Protein AF-A0AAV4SG35-F1 (afdb_monomer_lite)

InterPro domains:
  IPR003598 Immunoglobulin subtype 2 [SM00408] (91-162)
  IPR007110 Immunoglobulin-like domain [PS50835] (77-166)
  IPR013783 Immunoglobulin-like fold [G3DSA:2.60.40.10] (81-166)
  IPR036179 Immunoglobulin-like domain superfamily [SSF48726] (75-161)
  IPR051170 Neural and epithelial cell adhesion domain-containing protein [PTHR12231] (83-164)

Radius of gyration: 30.1 Å; chains: 1; bounding box: 69×39×116 Å

Structure (mmCIF, N/CA/C/O backbone):
data_AF-A0AAV4SG35-F1
#
_entry.id   AF-A0AAV4SG35-F1
#
loop_
_atom_site.group_PDB
_atom_site.id
_atom_site.type_symbol
_atom_site.label_atom_id
_atom_site.label_alt_id
_atom_site.label_comp_id
_atom_site.label_asym_id
_atom_site.label_entity_id
_atom_site.label_seq_id
_atom_site.pdbx_PDB_ins_code
_atom_site.Cartn_x
_atom_site.Cartn_y
_atom_site.Cartn_z
_atom_site.occupancy
_atom_site.B_iso_or_equiv
_atom_site.auth_seq_id
_atom_site.auth_comp_id
_atom_site.auth_asym_id
_atom_site.auth_atom_id
_atom_site.pdbx_PDB_model_num
ATOM 1 N N . MET A 1 1 ? -32.030 -6.852 74.713 1.00 48.19 1 MET A N 1
ATOM 2 C CA . MET A 1 1 ? -31.146 -6.303 73.663 1.00 48.19 1 MET A CA 1
ATOM 3 C C . MET A 1 1 ? -31.441 -7.047 72.367 1.00 48.19 1 MET A C 1
ATOM 5 O O . MET A 1 1 ? -31.229 -8.253 72.360 1.00 48.19 1 MET A O 1
ATOM 9 N N . PRO A 1 2 ? -32.000 -6.410 71.323 1.00 47.72 2 PRO A N 1
ATOM 10 C CA . PRO A 1 2 ? -32.221 -7.063 70.038 1.00 47.72 2 PRO A CA 1
ATOM 11 C 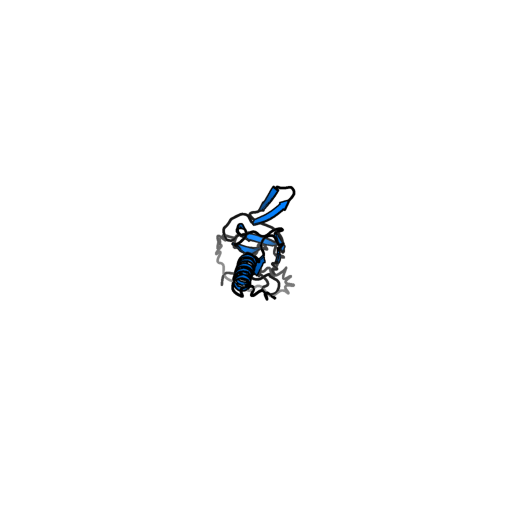C . PRO A 1 2 ? -30.926 -7.003 69.214 1.00 47.72 2 PRO A C 1
ATOM 13 O O . PRO A 1 2 ? -30.466 -5.924 68.850 1.00 47.72 2 PRO A O 1
ATOM 16 N N . GLY A 1 3 ? -30.311 -8.161 68.971 1.00 50.41 3 GLY A N 1
ATOM 17 C CA . GLY A 1 3 ? -29.197 -8.310 68.034 1.00 50.41 3 GLY A CA 1
ATOM 18 C C . GLY A 1 3 ? -29.744 -8.481 66.622 1.00 50.41 3 GLY A C 1
ATOM 19 O O . GLY A 1 3 ? -30.564 -9.363 66.378 1.00 50.41 3 GLY A O 1
ATOM 20 N N . GLN A 1 4 ? -29.333 -7.601 65.716 1.00 56.34 4 GLN A N 1
ATOM 21 C CA . GLN A 1 4 ? -29.744 -7.592 64.317 1.00 56.34 4 GLN A CA 1
ATOM 22 C C . GLN A 1 4 ? -29.166 -8.814 63.589 1.00 56.34 4 GLN A C 1
ATOM 24 O O . GLN A 1 4 ? -27.952 -8.948 63.466 1.00 56.34 4 GLN A O 1
ATOM 29 N N . HIS A 1 5 ? -30.035 -9.690 63.090 1.00 50.94 5 HIS A N 1
ATOM 30 C CA . HIS A 1 5 ? -29.677 -10.726 62.125 1.00 50.94 5 HIS A CA 1
ATOM 31 C C . HIS A 1 5 ? -29.981 -10.172 60.726 1.00 50.94 5 HIS A C 1
ATOM 33 O O . HIS A 1 5 ? -31.072 -10.385 60.199 1.00 50.94 5 HIS A O 1
ATOM 39 N N . LEU A 1 6 ? -29.059 -9.381 60.162 1.00 55.69 6 LEU A N 1
ATOM 40 C CA . LEU A 1 6 ? -29.143 -8.994 58.752 1.00 55.69 6 LEU A CA 1
ATOM 41 C C . LEU A 1 6 ? -28.827 -10.210 57.876 1.00 55.69 6 LEU A C 1
ATOM 43 O O . LEU A 1 6 ? -27.845 -10.922 58.078 1.00 55.69 6 LEU A O 1
ATOM 47 N N . SER A 1 7 ? -29.734 -10.447 56.940 1.00 49.31 7 SER A N 1
ATOM 48 C CA . SER A 1 7 ? -29.839 -11.602 56.067 1.00 49.31 7 SER A CA 1
ATOM 49 C C . SER A 1 7 ? -28.636 -11.750 55.132 1.00 49.31 7 SER A C 1
ATOM 51 O O . SER A 1 7 ? -28.339 -10.862 54.337 1.00 49.31 7 SER A O 1
ATOM 53 N N . ALA A 1 8 ? -28.016 -12.932 55.142 1.00 54.28 8 ALA A N 1
ATOM 54 C CA . ALA A 1 8 ? -26.993 -13.354 54.179 1.00 54.28 8 ALA A CA 1
ATOM 55 C C . ALA A 1 8 ? -27.514 -13.497 52.724 1.00 54.28 8 ALA A C 1
ATOM 57 O O . ALA A 1 8 ? -26.756 -13.852 51.823 1.00 54.28 8 ALA A O 1
ATOM 58 N N . GLU A 1 9 ? -28.798 -13.220 52.474 1.00 53.22 9 GLU A N 1
ATOM 59 C CA . GLU A 1 9 ? -29.414 -13.234 51.140 1.00 53.22 9 GLU A CA 1
ATOM 60 C C . GLU A 1 9 ? -29.206 -11.933 50.347 1.00 53.22 9 GLU A C 1
ATOM 62 O O . GLU A 1 9 ? -29.222 -11.974 49.117 1.00 53.22 9 GLU A O 1
ATOM 67 N N . GLU A 1 10 ? -28.944 -10.793 51.000 1.00 51.31 10 GLU A N 1
ATOM 68 C CA . GLU A 1 10 ? -28.758 -9.510 50.295 1.00 51.31 10 GLU A CA 1
ATOM 69 C C . GLU A 1 10 ? -27.367 -9.395 49.640 1.00 51.31 10 GLU A C 1
ATOM 71 O O . GLU A 1 10 ? -27.226 -8.858 48.540 1.00 51.31 10 GLU A O 1
ATOM 76 N N . GLU A 1 11 ? -26.335 -9.994 50.245 1.00 49.06 11 GLU A N 1
ATOM 77 C CA . GLU A 1 11 ? -24.958 -9.925 49.731 1.00 49.06 11 GLU A CA 1
ATOM 78 C C . GLU A 1 11 ? -24.740 -10.802 48.476 1.00 49.06 11 GLU A C 1
ATOM 80 O O . GLU A 1 11 ? -23.879 -10.519 47.635 1.00 49.06 11 GLU A O 1
ATOM 85 N N . ASN A 1 12 ? -25.562 -11.843 48.291 1.00 51.84 12 ASN A N 1
ATOM 86 C CA . ASN A 1 12 ? -25.449 -12.765 47.157 1.00 51.84 12 ASN A CA 1
ATOM 87 C C . ASN A 1 12 ? -26.015 -12.170 45.845 1.00 51.84 12 ASN A C 1
ATOM 89 O O . ASN A 1 12 ? -25.485 -12.425 44.762 1.00 51.84 12 ASN A O 1
ATOM 93 N N . GLY A 1 13 ? -27.034 -11.303 45.925 1.00 51.72 13 GLY A N 1
ATOM 94 C CA . GLY A 1 13 ? -27.627 -10.633 44.756 1.00 51.72 13 GLY A CA 1
ATOM 95 C C . GLY A 1 13 ? -26.709 -9.578 44.124 1.00 51.72 13 GLY A C 1
ATOM 96 O O . GLY A 1 13 ? -26.542 -9.527 42.903 1.00 51.72 13 GLY A O 1
ATOM 97 N N . GLN A 1 14 ? -26.015 -8.791 44.951 1.00 52.66 14 GLN A N 1
ATOM 98 C CA . GLN A 1 14 ? -25.084 -7.756 44.479 1.00 52.66 14 GLN A CA 1
ATOM 99 C C . GLN A 1 14 ? -23.786 -8.320 43.891 1.00 52.66 14 GLN A C 1
ATOM 101 O O . GLN A 1 14 ? -23.192 -7.695 43.005 1.00 52.66 14 GLN A O 1
ATOM 106 N N . ARG A 1 15 ? -23.360 -9.518 44.309 1.00 55.16 15 ARG A N 1
ATOM 107 C CA . ARG A 1 15 ? -22.212 -10.209 43.704 1.00 55.16 15 ARG A CA 1
ATOM 108 C C . ARG A 1 15 ? -22.535 -10.751 42.308 1.00 55.16 15 ARG A C 1
ATOM 110 O O . ARG A 1 15 ? -21.699 -10.633 41.411 1.00 55.16 15 ARG A O 1
ATOM 117 N N . ALA A 1 16 ? -23.754 -11.252 42.096 1.00 54.50 16 ALA A N 1
ATOM 118 C CA . ALA A 1 16 ? -24.222 -11.725 40.792 1.00 54.50 16 ALA A CA 1
ATOM 119 C C . ALA A 1 16 ? -24.396 -10.578 39.773 1.00 54.50 16 ALA A C 1
ATOM 121 O O . ALA A 1 16 ? -23.977 -10.705 38.621 1.00 54.50 16 ALA A O 1
ATOM 122 N N . GLN A 1 17 ? -24.910 -9.417 40.199 1.00 52.97 17 GLN A N 1
ATOM 123 C CA . GLN A 1 17 ? -25.024 -8.233 39.330 1.00 52.97 17 GLN A CA 1
ATOM 124 C C . GLN A 1 17 ? -23.676 -7.553 39.033 1.00 52.97 17 GLN A C 1
ATOM 126 O O . GLN A 1 17 ? -23.480 -7.068 37.917 1.00 52.97 17 GLN A O 1
ATOM 131 N N . LYS A 1 18 ? -22.704 -7.575 39.960 1.00 55.97 18 LYS A N 1
ATOM 132 C CA . LYS A 1 18 ? -21.320 -7.146 39.662 1.00 55.97 18 LYS A CA 1
ATOM 133 C C . LYS A 1 18 ? -20.611 -8.084 38.678 1.00 55.97 18 LYS A C 1
ATOM 135 O O . LYS A 1 18 ? -19.845 -7.600 37.850 1.00 55.97 18 LYS A O 1
ATOM 140 N N . GLY A 1 19 ? -20.883 -9.391 38.733 1.00 51.03 19 GLY A N 1
ATOM 141 C CA . GLY A 1 19 ? -20.338 -10.375 37.790 1.00 51.03 19 GLY A CA 1
ATOM 142 C C . GLY A 1 19 ? -20.848 -10.188 36.356 1.00 51.03 19 GLY A C 1
ATOM 143 O O . GLY A 1 19 ? -20.054 -10.183 35.421 1.00 51.03 19 GLY A O 1
ATOM 144 N N . ALA A 1 20 ? -22.150 -9.938 36.179 1.00 52.56 20 ALA A N 1
ATOM 145 C CA . ALA A 1 20 ? -22.756 -9.760 34.855 1.00 52.56 20 ALA A CA 1
ATOM 146 C C . ALA A 1 20 ? -22.323 -8.462 34.137 1.00 52.56 20 ALA A C 1
ATOM 148 O O . ALA A 1 20 ? -22.191 -8.449 32.914 1.00 52.56 20 ALA A O 1
ATOM 149 N N . ASN A 1 21 ? -22.055 -7.380 34.879 1.00 50.66 21 ASN A N 1
ATOM 150 C CA . ASN A 1 21 ? -21.624 -6.105 34.291 1.00 50.66 21 ASN A CA 1
ATOM 151 C C . ASN A 1 21 ? -20.163 -6.163 33.794 1.00 50.66 21 ASN A C 1
ATOM 153 O O . ASN A 1 21 ? -19.847 -5.679 32.710 1.00 50.66 21 ASN A O 1
ATOM 157 N N . VAL A 1 22 ? -19.284 -6.857 34.528 1.00 55.53 22 VAL A N 1
ATOM 158 C CA . VAL A 1 22 ? -17.883 -7.070 34.124 1.00 55.53 22 VAL A CA 1
ATOM 159 C C . VAL A 1 22 ? -17.773 -8.037 32.934 1.00 55.53 22 VAL A C 1
ATOM 161 O O . VAL A 1 22 ? -16.926 -7.830 32.066 1.00 55.53 22 VAL A O 1
ATOM 164 N N . GLU A 1 23 ? -18.653 -9.039 32.831 1.00 53.72 23 GLU A N 1
ATOM 165 C CA . GLU A 1 23 ? -18.685 -9.993 31.708 1.00 53.72 23 GLU A CA 1
ATOM 166 C C . GLU A 1 23 ? -19.220 -9.354 30.403 1.00 53.72 23 GLU A C 1
ATOM 168 O O . GLU A 1 23 ? -18.666 -9.566 29.320 1.00 53.72 23 GLU A O 1
ATOM 173 N N . MET A 1 24 ? -20.228 -8.472 30.490 1.00 49.03 24 MET A N 1
ATOM 174 C CA . MET A 1 24 ? -20.745 -7.713 29.338 1.00 49.03 24 MET A CA 1
ATOM 175 C C . MET A 1 24 ? -19.781 -6.591 28.893 1.00 49.03 24 MET A C 1
ATOM 177 O O . MET A 1 24 ? -19.653 -6.330 27.697 1.00 49.03 24 MET A O 1
ATOM 181 N N . GLN A 1 25 ? -19.024 -5.984 29.818 1.00 49.75 25 GLN A N 1
ATOM 182 C CA . GLN A 1 25 ? -17.979 -4.998 29.493 1.00 49.75 25 GLN A CA 1
ATOM 183 C C . GLN A 1 25 ? -16.694 -5.631 28.931 1.00 49.75 25 GLN A C 1
ATOM 185 O O . GLN A 1 25 ? -16.014 -5.005 28.120 1.00 49.75 25 GLN A O 1
ATOM 190 N N . ARG A 1 26 ? -16.373 -6.882 29.287 1.00 51.88 26 ARG A N 1
ATOM 191 C CA . ARG A 1 26 ? -15.258 -7.643 28.691 1.00 51.88 26 ARG A CA 1
ATOM 192 C C . ARG A 1 26 ? -15.566 -8.181 27.293 1.00 51.88 26 ARG A C 1
ATOM 194 O O . ARG A 1 26 ? -14.659 -8.267 26.474 1.00 51.88 26 ARG A O 1
ATOM 201 N N . SER A 1 27 ? -16.834 -8.452 26.989 1.00 47.78 27 SER A N 1
ATOM 202 C CA . SER A 1 27 ? -17.283 -8.879 25.653 1.00 47.78 27 SER A CA 1
ATOM 203 C C . SER A 1 27 ? -17.225 -7.756 24.595 1.00 47.78 27 SER A C 1
ATOM 205 O O . SER A 1 27 ? -17.162 -8.031 23.400 1.00 47.78 27 SER A O 1
ATOM 207 N N . ALA A 1 28 ? -17.213 -6.487 25.023 1.00 49.25 28 ALA A N 1
ATOM 208 C CA . ALA A 1 28 ? -17.058 -5.299 24.173 1.00 49.25 28 ALA A CA 1
ATOM 209 C C . ALA A 1 28 ? -15.595 -4.816 24.039 1.00 49.25 28 ALA A C 1
ATOM 211 O O . ALA A 1 28 ? -15.331 -3.795 23.399 1.00 49.25 28 ALA A O 1
ATOM 212 N N . LEU A 1 29 ? -14.642 -5.526 24.650 1.00 51.88 29 LEU A N 1
ATOM 213 C CA . LEU A 1 29 ? -13.231 -5.161 24.677 1.00 51.88 29 LEU A CA 1
ATOM 214 C C . LEU A 1 29 ? -12.560 -5.618 23.367 1.00 51.88 29 LEU A C 1
ATOM 216 O O . LEU A 1 29 ? -12.248 -6.790 23.183 1.00 51.88 29 LEU A O 1
ATOM 220 N N . ALA A 1 30 ? -12.392 -4.655 22.457 1.00 55.56 30 ALA A N 1
ATOM 221 C CA . ALA A 1 30 ? -11.754 -4.745 21.142 1.00 55.56 30 ALA A CA 1
ATOM 222 C C . ALA A 1 30 ? -12.454 -5.661 20.123 1.00 55.56 30 ALA A C 1
ATOM 224 O O . ALA A 1 30 ? -12.031 -6.781 19.831 1.00 55.56 30 ALA A O 1
ATOM 225 N N . MET A 1 31 ? -13.491 -5.123 19.475 1.00 60.22 31 MET A N 1
ATOM 226 C CA . MET A 1 31 ? -13.885 -5.621 18.160 1.00 60.22 31 MET A CA 1
ATOM 227 C C . MET A 1 31 ? -12.660 -5.536 17.237 1.00 60.22 31 MET A C 1
ATOM 229 O O . MET A 1 31 ? -12.056 -4.479 17.052 1.00 60.22 31 MET A O 1
ATOM 233 N N . ARG A 1 32 ? -12.235 -6.697 16.758 1.00 71.25 32 ARG A N 1
ATOM 234 C CA . ARG A 1 32 ? -10.982 -6.911 16.048 1.00 71.25 32 ARG A CA 1
ATOM 235 C C . ARG A 1 32 ? -11.267 -6.971 14.549 1.00 71.25 32 ARG A C 1
ATOM 237 O O . ARG A 1 32 ? -12.010 -7.844 14.110 1.00 71.25 32 ARG A O 1
ATOM 244 N N . ALA A 1 33 ? -10.685 -6.062 13.775 1.00 68.69 33 ALA A N 1
ATOM 245 C CA . ALA A 1 33 ? -10.777 -6.040 12.323 1.00 68.69 33 ALA A CA 1
ATOM 246 C C . ALA A 1 33 ? -9.570 -6.791 11.721 1.00 68.69 33 ALA A C 1
ATOM 248 O O . ALA A 1 33 ? -8.448 -6.275 11.767 1.00 68.69 33 ALA A O 1
ATOM 249 N N . PRO A 1 34 ? -9.744 -8.021 11.198 1.00 80.19 34 PRO A N 1
ATOM 250 C CA . PRO A 1 34 ? -8.692 -8.707 10.464 1.00 80.19 34 PRO A CA 1
ATOM 251 C C . PRO A 1 34 ? -8.344 -7.946 9.184 1.00 80.19 34 PRO A C 1
ATOM 253 O O . PRO A 1 34 ? -9.208 -7.634 8.362 1.00 80.19 34 PRO A O 1
ATOM 256 N N . ILE A 1 35 ? -7.053 -7.704 9.009 1.00 81.69 35 ILE A N 1
ATOM 257 C CA . ILE A 1 35 ? -6.445 -7.203 7.786 1.00 81.69 35 ILE A CA 1
ATOM 258 C C . ILE A 1 35 ? -5.582 -8.342 7.256 1.00 81.69 35 ILE A C 1
ATOM 260 O O . ILE A 1 35 ? -4.555 -8.682 7.845 1.00 81.69 35 ILE A O 1
ATOM 264 N N . MET A 1 36 ? -6.027 -8.953 6.161 1.00 83.94 36 MET A N 1
ATOM 265 C CA . MET A 1 36 ? -5.282 -10.023 5.496 1.00 83.94 36 MET A CA 1
ATOM 266 C C . MET A 1 36 ? -4.397 -9.405 4.421 1.00 83.94 36 MET A C 1
ATOM 268 O O . MET A 1 36 ? -4.886 -8.624 3.602 1.00 83.94 36 MET A O 1
ATOM 272 N N . LEU A 1 37 ? -3.111 -9.738 4.403 1.00 80.44 37 LEU A N 1
ATOM 273 C CA . LEU A 1 37 ? -2.205 -9.278 3.369 1.00 80.44 37 LEU A CA 1
ATOM 274 C C . LEU A 1 37 ? -1.956 -10.372 2.343 1.00 80.44 37 LEU A C 1
ATOM 276 O O . LEU A 1 37 ? -1.296 -11.377 2.595 1.00 80.44 37 LEU A O 1
ATOM 280 N N . ARG A 1 38 ? -2.409 -10.110 1.123 1.00 81.69 38 ARG A N 1
ATOM 281 C CA . ARG A 1 38 ? -2.093 -10.930 -0.034 1.00 81.69 38 ARG A CA 1
ATOM 282 C C . ARG A 1 38 ? -1.027 -10.250 -0.883 1.00 81.69 38 ARG A C 1
ATOM 284 O O . ARG A 1 38 ? -1.031 -9.041 -1.121 1.00 81.69 38 ARG A O 1
ATOM 291 N N . ARG A 1 39 ? -0.095 -11.068 -1.357 1.00 79.88 39 ARG A N 1
ATOM 292 C CA . ARG A 1 39 ? 1.040 -10.647 -2.178 1.00 79.88 39 ARG A CA 1
ATOM 293 C C . ARG A 1 39 ? 0.637 -10.766 -3.641 1.00 79.88 39 ARG A C 1
ATOM 295 O O . ARG A 1 39 ? 0.282 -11.850 -4.095 1.00 79.88 39 ARG A O 1
ATOM 302 N N . GLY A 1 40 ? 0.639 -9.648 -4.361 1.00 73.38 40 GLY A N 1
ATOM 303 C CA . GLY A 1 40 ? 0.243 -9.580 -5.762 1.00 73.38 40 GLY A CA 1
ATOM 304 C C . GLY A 1 40 ? 1.399 -9.154 -6.660 1.00 73.38 40 GLY A C 1
ATOM 305 O O . GLY A 1 40 ? 2.060 -8.146 -6.421 1.00 73.38 40 GLY A O 1
ATOM 306 N N . LEU A 1 41 ? 1.612 -9.885 -7.750 1.00 72.81 41 LEU A N 1
ATOM 307 C CA . LEU A 1 41 ? 2.444 -9.418 -8.859 1.00 72.81 41 LEU A CA 1
ATOM 308 C C . LEU A 1 41 ? 1.571 -8.653 -9.859 1.00 72.81 41 LEU A C 1
ATOM 310 O O . LEU A 1 41 ? 0.444 -9.054 -10.158 1.00 72.81 41 LEU A O 1
ATOM 314 N N . SER A 1 42 ? 2.078 -7.542 -10.395 1.00 63.00 42 SER A N 1
ATOM 315 C CA . SER A 1 42 ? 1.379 -6.820 -11.460 1.00 63.00 42 SER A CA 1
ATOM 316 C C . SER A 1 42 ? 1.427 -7.624 -12.766 1.00 63.00 42 SER A C 1
ATOM 318 O O . SER A 1 42 ? 2.442 -7.638 -13.455 1.00 63.00 42 SER A O 1
ATOM 320 N N . LEU A 1 43 ? 0.318 -8.269 -13.144 1.00 54.41 43 LEU A N 1
ATOM 321 C CA . LEU A 1 43 ? 0.183 -9.021 -14.406 1.00 54.41 43 LEU A CA 1
ATOM 322 C C . LEU A 1 43 ? -0.190 -8.150 -15.622 1.00 54.41 43 LEU A C 1
ATOM 324 O O . LEU A 1 43 ? -0.708 -8.657 -16.618 1.00 54.41 43 LEU A O 1
ATOM 328 N N . ARG A 1 44 ? 0.019 -6.828 -15.589 1.00 55.75 44 ARG A N 1
ATOM 329 C CA . ARG A 1 44 ? -0.360 -5.990 -16.741 1.00 55.75 44 ARG A CA 1
ATOM 330 C C . ARG A 1 44 ? 0.647 -6.119 -17.882 1.00 55.75 44 ARG A C 1
ATOM 332 O O . ARG A 1 44 ? 1.568 -5.322 -18.002 1.00 55.75 44 ARG A O 1
ATOM 339 N N . GLY A 1 45 ? 0.395 -7.089 -18.755 1.00 39.41 45 GLY A N 1
ATOM 340 C CA . GLY A 1 45 ? 1.015 -7.204 -20.069 1.00 39.41 45 GLY A CA 1
ATOM 341 C C . GLY A 1 45 ? 0.456 -8.383 -20.860 1.00 39.41 45 GLY A C 1
ATOM 342 O O . GLY A 1 45 ? 0.993 -9.481 -20.789 1.00 39.41 45 GLY A O 1
ATOM 343 N N . ARG A 1 46 ? -0.601 -8.162 -21.656 1.00 46.94 46 ARG A N 1
ATOM 344 C CA . ARG A 1 46 ? -0.894 -9.027 -22.811 1.00 46.94 46 ARG A CA 1
ATOM 345 C C . ARG A 1 46 ? 0.278 -8.873 -23.783 1.00 46.94 46 ARG A C 1
ATOM 347 O O . ARG A 1 46 ? 0.337 -7.874 -24.491 1.00 46.94 46 ARG A O 1
ATOM 354 N N . GLN A 1 47 ? 1.205 -9.825 -23.823 1.00 46.03 47 GLN A N 1
ATOM 355 C CA . GLN A 1 47 ? 2.137 -9.917 -24.944 1.00 46.03 47 GLN A CA 1
ATOM 356 C C . GLN A 1 47 ? 1.461 -10.711 -26.063 1.00 46.03 47 GLN A C 1
ATOM 358 O O . GLN A 1 47 ? 1.334 -11.929 -25.990 1.00 46.03 47 GLN A O 1
ATOM 363 N N . THR A 1 48 ? 1.020 -10.022 -27.114 1.00 40.28 48 THR A N 1
ATOM 364 C CA . THR A 1 48 ? 0.927 -10.643 -28.437 1.00 40.28 48 THR A CA 1
ATOM 365 C C . THR A 1 48 ? 2.358 -10.854 -28.919 1.00 40.28 48 THR A C 1
ATOM 367 O O . THR A 1 48 ? 3.003 -9.910 -29.374 1.00 40.28 48 THR A O 1
ATOM 370 N N . ALA A 1 49 ? 2.888 -12.064 -28.760 1.00 49.94 49 ALA A N 1
ATOM 371 C CA . ALA A 1 49 ? 4.163 -12.435 -29.354 1.00 49.94 49 ALA A CA 1
ATOM 372 C C . ALA A 1 49 ? 4.009 -12.444 -30.886 1.00 49.94 49 ALA A C 1
ATOM 374 O O . ALA A 1 49 ? 3.438 -13.370 -31.456 1.00 49.94 49 ALA A O 1
ATOM 375 N N . LEU A 1 50 ? 4.498 -11.404 -31.564 1.00 45.53 50 LEU A N 1
ATOM 376 C CA . LEU A 1 50 ? 4.784 -11.468 -32.996 1.00 45.53 50 LEU A CA 1
ATOM 377 C C . LEU A 1 50 ? 6.124 -12.187 -33.152 1.00 45.53 50 LEU A C 1
ATOM 379 O O . LEU A 1 50 ? 7.189 -11.579 -33.072 1.00 45.53 50 LEU A O 1
ATOM 383 N N . ALA A 1 51 ? 6.069 -13.504 -33.329 1.00 47.62 51 ALA A N 1
ATOM 384 C CA . ALA A 1 51 ? 7.223 -14.270 -33.767 1.00 47.62 51 ALA A CA 1
ATOM 385 C C . ALA A 1 51 ? 7.555 -13.864 -35.213 1.00 47.62 51 ALA A C 1
ATOM 387 O O . ALA A 1 51 ? 6.880 -14.282 -36.151 1.00 47.62 51 ALA A O 1
ATOM 388 N N . VAL A 1 52 ? 8.592 -13.047 -35.410 1.00 53.50 52 VAL A N 1
ATOM 389 C CA . VAL A 1 52 ? 9.206 -12.876 -36.734 1.00 53.50 52 VAL A CA 1
ATOM 390 C C . VAL A 1 52 ? 10.182 -14.031 -36.926 1.00 53.50 52 VAL A C 1
ATOM 392 O O . VAL A 1 52 ? 11.365 -13.938 -36.606 1.00 53.50 52 VAL A O 1
ATOM 395 N N . ALA A 1 53 ? 9.666 -15.158 -37.409 1.00 52.12 53 ALA A N 1
ATOM 396 C CA . ALA A 1 53 ? 10.488 -16.258 -37.886 1.00 52.12 53 ALA A CA 1
ATOM 397 C C . ALA A 1 53 ? 11.000 -15.917 -39.292 1.00 52.12 53 ALA A C 1
ATOM 399 O O . ALA A 1 53 ? 10.381 -16.274 -40.288 1.00 52.12 53 ALA A O 1
ATOM 400 N N . ASN A 1 54 ? 12.134 -15.223 -39.375 1.00 47.53 54 ASN A N 1
ATOM 401 C CA . ASN A 1 54 ? 12.894 -15.141 -40.618 1.00 47.53 54 ASN A CA 1
ATOM 402 C C . ASN A 1 54 ? 14.075 -16.102 -40.523 1.00 47.53 54 ASN A C 1
ATOM 404 O O . ASN A 1 54 ? 15.087 -15.823 -39.884 1.00 47.53 54 ASN A O 1
ATOM 408 N N . GLY A 1 55 ? 13.914 -17.264 -41.152 1.00 53.84 55 GLY A N 1
ATOM 409 C CA . GLY A 1 55 ? 14.992 -18.218 -41.335 1.00 53.84 55 GLY A CA 1
ATOM 410 C C . GLY A 1 55 ? 16.058 -17.673 -42.282 1.00 53.84 55 GLY A C 1
ATOM 411 O O . GLY A 1 55 ? 15.750 -17.246 -43.395 1.00 53.84 55 GLY A O 1
ATOM 412 N N . ARG A 1 56 ? 17.326 -17.762 -41.872 1.00 52.19 56 ARG A N 1
ATOM 413 C CA . ARG A 1 56 ? 18.436 -18.016 -42.796 1.00 52.19 56 ARG A CA 1
ATOM 414 C C . ARG A 1 56 ? 19.650 -18.571 -42.060 1.00 52.19 56 ARG A C 1
ATOM 416 O O . ARG A 1 56 ? 20.100 -18.025 -41.060 1.00 52.19 56 ARG A O 1
ATOM 423 N N . SER A 1 57 ? 20.126 -19.695 -42.580 1.00 57.53 57 SER A N 1
ATOM 424 C CA . SER A 1 57 ? 21.272 -20.458 -42.104 1.00 57.53 57 SER A CA 1
ATOM 425 C C . SER A 1 57 ? 22.602 -19.797 -42.484 1.00 57.53 57 SER A C 1
ATOM 427 O O . SER A 1 57 ? 22.706 -19.191 -43.548 1.00 57.53 57 SER A O 1
ATOM 429 N N . SER A 1 58 ? 23.612 -20.075 -41.652 1.00 52.81 58 SER A N 1
ATOM 430 C CA . SER A 1 58 ? 25.046 -20.156 -41.976 1.00 52.81 58 SER A CA 1
ATOM 431 C C . SER A 1 58 ? 25.853 -18.859 -42.109 1.00 52.81 58 SER A C 1
ATOM 433 O O . SER A 1 58 ? 25.893 -18.252 -43.169 1.00 52.81 58 SER A O 1
ATOM 435 N N . SER A 1 59 ? 26.641 -18.551 -41.071 1.00 50.78 59 SER A N 1
ATOM 436 C CA . SER A 1 59 ? 28.120 -18.561 -41.117 1.00 50.78 59 SER A CA 1
ATOM 437 C C . SER A 1 59 ? 28.689 -18.091 -39.773 1.00 50.78 59 SER A C 1
ATOM 439 O O . SER A 1 59 ? 28.248 -17.077 -39.236 1.00 50.78 59 SER A O 1
ATOM 441 N N . ALA A 1 60 ? 29.653 -18.836 -39.231 1.00 57.28 60 ALA A N 1
ATOM 442 C CA . ALA A 1 60 ? 30.356 -18.523 -37.992 1.00 57.28 60 ALA A CA 1
ATOM 443 C C . ALA A 1 60 ? 31.002 -17.127 -38.052 1.00 57.28 60 ALA A C 1
ATOM 445 O O . ALA A 1 60 ? 31.879 -16.883 -38.878 1.00 57.28 60 ALA A O 1
ATOM 446 N N . PHE A 1 61 ? 30.572 -16.225 -37.168 1.00 48.75 61 PHE A N 1
ATOM 447 C CA . PHE A 1 61 ? 31.253 -14.958 -36.926 1.00 48.75 61 PHE A CA 1
ATOM 448 C C . PHE A 1 61 ? 32.291 -15.158 -35.823 1.00 48.75 61 PHE A C 1
ATOM 450 O O . PHE A 1 61 ? 31.978 -15.628 -34.729 1.00 48.75 61 PHE A O 1
ATOM 457 N N . SER A 1 62 ? 33.536 -14.823 -36.149 1.00 55.75 62 SER A N 1
ATOM 458 C CA . SER A 1 62 ? 34.680 -14.789 -35.246 1.00 55.75 62 SER A CA 1
ATOM 459 C C . SER A 1 62 ? 34.337 -14.065 -33.943 1.00 55.75 62 SER A C 1
ATOM 461 O O . SER A 1 62 ? 33.793 -12.962 -33.973 1.00 55.75 62 SER A O 1
ATOM 463 N N . LEU A 1 63 ? 34.699 -14.659 -32.802 1.00 55.31 63 LEU A N 1
ATOM 464 C CA . LEU A 1 63 ? 34.650 -14.009 -31.491 1.00 55.31 63 LEU A CA 1
ATOM 465 C C . LEU A 1 63 ? 35.727 -12.912 -31.432 1.00 55.31 63 LEU A C 1
ATOM 467 O O . LEU A 1 63 ? 36.782 -13.079 -30.825 1.00 55.31 63 LEU A O 1
ATOM 471 N N . SER A 1 64 ? 35.489 -11.785 -32.105 1.00 59.03 64 SER A N 1
ATOM 472 C CA . SER A 1 64 ? 36.200 -10.544 -31.820 1.00 59.03 64 SER A CA 1
ATOM 473 C C . SER A 1 64 ? 35.767 -10.087 -30.437 1.00 59.03 64 SER A C 1
ATOM 475 O O . SER A 1 64 ? 34.568 -9.974 -30.192 1.00 59.03 64 SER A O 1
ATOM 477 N N . ASN A 1 65 ? 36.750 -9.871 -29.567 1.00 58.62 65 ASN A N 1
ATOM 478 C CA . ASN A 1 65 ? 36.634 -9.483 -28.167 1.00 58.62 65 ASN A CA 1
ATOM 479 C C . ASN A 1 65 ? 35.448 -8.532 -27.928 1.00 58.62 65 ASN A C 1
ATOM 481 O O . ASN A 1 65 ? 35.553 -7.317 -28.097 1.00 58.62 65 ASN A O 1
ATOM 485 N N . ALA A 1 66 ? 34.296 -9.103 -27.580 1.00 52.09 66 ALA A N 1
ATOM 486 C CA . ALA A 1 66 ? 33.155 -8.333 -27.153 1.00 52.09 66 ALA A CA 1
ATOM 487 C C . ALA A 1 66 ? 33.466 -7.939 -25.716 1.00 52.09 66 ALA A C 1
ATOM 489 O O . ALA A 1 66 ? 33.265 -8.716 -24.784 1.00 52.09 66 ALA A O 1
ATOM 490 N N . SER A 1 67 ? 33.934 -6.711 -25.521 1.00 56.56 67 SER A N 1
ATOM 491 C CA . SER A 1 67 ? 33.535 -5.949 -24.346 1.00 56.56 67 SER A CA 1
ATOM 492 C C . SER A 1 67 ? 32.009 -5.858 -24.381 1.00 56.56 67 SER A C 1
ATOM 494 O O . SER A 1 67 ? 31.407 -4.895 -24.849 1.00 56.56 67 SER A O 1
ATOM 496 N N . GLN A 1 68 ? 31.370 -6.944 -23.955 1.00 58.69 68 GLN A N 1
ATOM 497 C CA . GLN A 1 68 ? 29.944 -7.011 -23.775 1.00 58.69 68 GLN A CA 1
ATOM 498 C C . GLN A 1 68 ? 29.650 -6.139 -22.564 1.00 58.69 68 GLN A C 1
ATOM 500 O O . GLN A 1 68 ? 29.782 -6.572 -21.422 1.00 58.69 68 GLN A O 1
ATOM 505 N N . CYS A 1 69 ? 29.253 -4.892 -22.802 1.00 55.69 69 CYS A N 1
ATOM 506 C CA . CYS A 1 69 ? 28.488 -4.164 -21.809 1.00 55.69 69 CYS A CA 1
ATOM 507 C C . CYS A 1 69 ? 27.190 -4.959 -21.618 1.00 55.69 69 CYS A C 1
ATOM 509 O O . CYS A 1 69 ? 26.235 -4.787 -22.374 1.00 55.69 69 CYS A O 1
ATOM 511 N N . GLN A 1 70 ? 27.155 -5.878 -20.649 1.00 57.56 70 GLN A N 1
ATOM 512 C CA . GLN A 1 70 ? 25.905 -6.370 -20.079 1.00 57.56 70 GLN A CA 1
ATOM 513 C C . GLN A 1 70 ? 25.218 -5.166 -19.431 1.00 57.56 70 GLN A C 1
ATOM 515 O O . GLN A 1 70 ? 25.343 -4.928 -18.233 1.00 57.56 70 GLN A O 1
ATOM 520 N N . VAL A 1 71 ? 24.540 -4.348 -20.233 1.00 54.34 71 VAL A N 1
ATOM 521 C CA . VAL A 1 71 ? 23.687 -3.280 -19.726 1.00 54.34 71 VAL A CA 1
ATOM 522 C C . VAL A 1 71 ? 22.545 -3.962 -18.970 1.00 54.34 71 VAL A C 1
ATOM 524 O O . VAL A 1 71 ? 21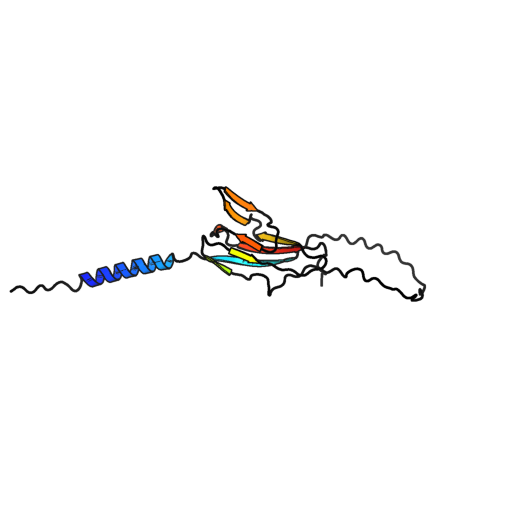.633 -4.506 -19.581 1.00 54.34 71 VAL A O 1
ATOM 527 N N . GLY A 1 72 ? 22.685 -4.004 -17.641 1.00 61.12 72 GLY A N 1
ATOM 528 C CA . GLY A 1 72 ? 21.656 -4.225 -16.621 1.00 61.12 72 GLY A CA 1
ATOM 529 C C . GLY A 1 72 ? 20.626 -5.314 -16.910 1.00 61.12 72 GLY A C 1
ATOM 530 O O . GLY A 1 72 ? 19.570 -5.036 -17.471 1.00 61.12 72 GLY A O 1
ATOM 531 N N . ARG A 1 73 ? 20.877 -6.541 -16.441 1.00 77.25 73 ARG A N 1
ATOM 532 C CA . ARG A 1 73 ? 19.877 -7.619 -16.416 1.00 77.25 73 ARG A CA 1
ATOM 533 C C . ARG A 1 73 ? 18.629 -7.145 -15.661 1.00 77.25 73 ARG A C 1
ATOM 535 O O . ARG A 1 73 ? 18.660 -7.017 -14.440 1.00 77.25 73 ARG A O 1
ATOM 542 N N . SER A 1 74 ? 17.544 -6.888 -16.384 1.00 86.50 74 SER A N 1
ATOM 543 C CA . SER A 1 74 ? 16.238 -6.591 -15.804 1.00 86.50 74 SER A CA 1
ATOM 544 C C . SER A 1 74 ? 15.546 -7.874 -15.355 1.00 86.50 74 SER A C 1
ATOM 546 O O . SER A 1 74 ? 15.697 -8.934 -15.965 1.00 86.50 74 SER A O 1
ATOM 548 N N . PHE A 1 75 ? 14.830 -7.799 -14.239 1.00 87.88 75 PHE A N 1
ATOM 549 C CA . PHE A 1 75 ? 14.090 -8.923 -13.678 1.00 87.88 75 PHE A CA 1
ATOM 550 C C . PHE A 1 75 ? 12.809 -8.437 -13.011 1.00 87.88 75 PHE A C 1
ATOM 552 O O . PHE A 1 75 ? 12.732 -7.306 -12.522 1.00 87.88 75 PHE A O 1
ATOM 559 N N . SER A 1 76 ? 11.790 -9.295 -13.030 1.00 89.75 76 SER A N 1
ATOM 560 C CA . SER A 1 76 ? 10.468 -8.972 -12.507 1.00 89.75 76 SER A CA 1
ATOM 561 C C . SER A 1 76 ? 10.497 -8.709 -11.001 1.00 89.75 76 SER A C 1
ATOM 563 O O . SER A 1 76 ? 11.325 -9.294 -10.296 1.00 89.75 76 SER A O 1
ATOM 565 N N . PRO A 1 77 ? 9.569 -7.889 -10.482 1.00 92.31 77 PRO A N 1
ATOM 566 C CA . PRO A 1 77 ? 9.495 -7.617 -9.059 1.00 92.31 77 PRO A CA 1
ATOM 567 C C . PRO A 1 77 ? 9.194 -8.892 -8.273 1.00 92.31 77 PRO A C 1
ATOM 569 O O . PRO A 1 77 ? 8.372 -9.695 -8.700 1.00 92.31 77 PRO A O 1
ATOM 572 N N . THR A 1 78 ? 9.807 -9.051 -7.110 1.00 90.75 78 THR A N 1
ATOM 573 C CA . THR A 1 78 ? 9.539 -10.119 -6.147 1.00 90.75 78 THR A CA 1
ATOM 574 C C . THR A 1 78 ? 9.289 -9.476 -4.790 1.00 90.75 78 THR A C 1
ATOM 576 O O . THR A 1 78 ? 10.101 -8.679 -4.328 1.00 90.75 78 THR A O 1
ATOM 579 N N . ILE A 1 79 ? 8.155 -9.782 -4.159 1.00 91.56 79 ILE A N 1
ATOM 580 C CA . ILE A 1 79 ? 7.825 -9.252 -2.828 1.00 91.56 79 ILE A CA 1
ATOM 581 C C . ILE A 1 79 ? 8.693 -9.963 -1.783 1.00 91.56 79 ILE A C 1
ATOM 583 O O . ILE A 1 79 ? 8.810 -11.186 -1.800 1.00 91.56 79 ILE A O 1
ATOM 587 N N . LEU A 1 80 ? 9.311 -9.192 -0.888 1.00 90.69 80 LEU A N 1
ATOM 588 C CA . LEU A 1 80 ? 10.182 -9.698 0.169 1.00 90.69 80 LEU A CA 1
ATOM 589 C C . LEU A 1 80 ? 9.353 -10.034 1.411 1.00 90.69 80 LEU A C 1
ATOM 591 O O . LEU A 1 80 ? 8.895 -9.139 2.126 1.00 90.69 80 LEU A O 1
A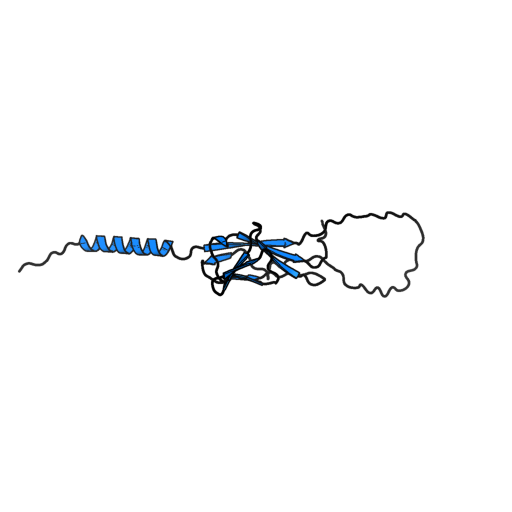TOM 595 N N . ASP A 1 81 ? 9.184 -11.326 1.685 1.00 86.06 81 ASP A N 1
ATOM 596 C CA . ASP A 1 81 ? 8.342 -11.824 2.781 1.00 86.06 81 ASP A CA 1
ATOM 597 C C . ASP A 1 81 ? 8.824 -11.391 4.171 1.00 86.06 81 ASP A C 1
ATOM 599 O O . ASP A 1 81 ? 8.009 -11.177 5.062 1.00 86.06 81 ASP A O 1
ATOM 603 N N . THR A 1 82 ? 10.134 -11.229 4.362 1.00 86.38 82 THR A N 1
ATOM 604 C CA . THR A 1 82 ? 10.732 -10.855 5.655 1.00 86.38 82 THR A CA 1
ATOM 605 C C . THR A 1 82 ? 10.474 -9.404 6.047 1.00 86.38 82 THR A C 1
ATOM 607 O O . THR A 1 82 ? 10.486 -9.081 7.231 1.00 86.38 82 THR A O 1
ATOM 610 N N . SER A 1 83 ? 10.267 -8.528 5.063 1.00 86.31 83 SER A N 1
ATOM 611 C CA . SER A 1 83 ? 10.099 -7.083 5.271 1.00 86.31 83 SER A CA 1
ATOM 612 C C . SER A 1 83 ? 8.668 -6.602 5.019 1.00 86.31 83 SER A C 1
ATOM 614 O O . SER A 1 83 ? 8.332 -5.451 5.302 1.00 86.31 83 SER A O 1
ATOM 616 N N . THR A 1 84 ? 7.825 -7.476 4.475 1.00 88.56 84 THR A N 1
ATOM 617 C CA . THR A 1 84 ? 6.418 -7.210 4.187 1.00 88.56 84 THR A CA 1
ATOM 618 C C . THR A 1 84 ? 5.566 -7.654 5.372 1.00 88.56 84 THR A C 1
ATOM 620 O O . THR A 1 84 ? 5.778 -8.730 5.927 1.00 88.56 84 THR A O 1
ATOM 623 N N . SER A 1 85 ? 4.595 -6.832 5.771 1.00 90.31 85 SER A N 1
ATOM 624 C CA . SER A 1 85 ? 3.666 -7.166 6.855 1.00 90.31 85 SER A CA 1
ATOM 625 C C . SER A 1 85 ? 2.944 -8.493 6.581 1.00 90.31 85 SER A C 1
ATOM 627 O O . SER A 1 85 ? 2.753 -8.890 5.437 1.00 90.31 85 SER A O 1
ATOM 629 N N . SER A 1 86 ? 2.531 -9.204 7.623 1.00 89.00 86 SER A N 1
ATOM 630 C CA . SER A 1 86 ? 1.682 -10.391 7.496 1.00 89.00 86 SER A CA 1
ATOM 631 C C . SER A 1 86 ? 0.236 -10.069 7.863 1.00 89.00 86 SER A C 1
ATOM 633 O O . SER A 1 86 ? -0.073 -8.955 8.295 1.00 89.00 86 SER A O 1
ATOM 635 N N . ASP A 1 87 ? -0.632 -11.072 7.746 1.00 88.31 87 ASP A N 1
ATOM 636 C CA . ASP A 1 87 ? -1.988 -11.023 8.284 1.00 88.31 87 ASP A CA 1
ATOM 637 C C . ASP A 1 87 ? -1.960 -10.575 9.745 1.00 88.31 87 ASP A C 1
ATOM 639 O O . ASP A 1 87 ? -1.170 -11.067 10.558 1.00 88.31 87 ASP A O 1
ATOM 643 N N . THR A 1 88 ? -2.809 -9.606 10.067 1.00 86.06 88 THR A N 1
ATOM 644 C CA . THR A 1 88 ? -2.857 -9.003 11.394 1.00 86.06 88 THR A CA 1
ATOM 645 C C . THR A 1 88 ? -4.286 -8.695 11.796 1.00 86.06 88 THR A C 1
ATOM 647 O O . THR A 1 88 ? -5.186 -8.548 10.969 1.00 86.06 88 THR A O 1
ATOM 650 N N . VAL A 1 89 ? -4.504 -8.615 13.100 1.00 89.19 89 VAL A N 1
ATOM 651 C CA . VAL A 1 89 ? -5.807 -8.349 13.686 1.00 89.19 89 VAL A CA 1
ATOM 652 C C . VAL A 1 89 ? -5.690 -7.091 14.526 1.00 89.19 89 VAL A C 1
ATOM 654 O O . VAL A 1 89 ? -5.011 -7.090 15.554 1.00 89.19 89 VAL A O 1
ATOM 657 N N . ILE A 1 90 ? -6.357 -6.033 14.073 1.00 88.06 90 ILE A N 1
ATOM 658 C CA . ILE A 1 90 ? -6.220 -4.682 14.612 1.00 88.06 90 ILE A CA 1
ATOM 659 C C . ILE A 1 90 ? -7.485 -4.300 15.376 1.00 88.06 90 ILE A C 1
ATOM 661 O O . ILE A 1 90 ? -8.591 -4.669 14.986 1.00 88.06 90 ILE A O 1
ATOM 665 N N . GLU A 1 91 ? -7.333 -3.584 16.485 1.00 88.06 91 GLU A N 1
ATOM 666 C CA . GLU A 1 91 ? -8.478 -3.064 17.230 1.00 88.06 91 GLU A CA 1
ATOM 667 C C . GLU A 1 91 ? -9.140 -1.920 16.456 1.00 88.06 91 GLU A C 1
ATOM 669 O O . GLU A 1 91 ? -8.464 -1.084 15.849 1.00 88.06 91 GLU A O 1
ATOM 674 N N . GLU A 1 92 ? -10.468 -1.856 16.483 1.00 88.44 92 GLU A N 1
ATOM 675 C CA . GLU A 1 92 ? -11.189 -0.736 15.884 1.00 88.44 92 GLU A CA 1
ATOM 676 C C . GLU A 1 92 ? -10.710 0.628 16.414 1.00 88.44 92 GLU A C 1
ATOM 678 O O . GLU A 1 92 ? -10.296 0.778 17.563 1.00 88.44 92 GLU A O 1
ATOM 683 N N . ARG A 1 93 ? -10.815 1.654 15.562 1.00 88.50 93 ARG A N 1
ATOM 684 C CA . ARG A 1 93 ? -10.433 3.054 15.825 1.00 88.50 93 ARG A CA 1
ATOM 685 C C . ARG A 1 93 ? -8.948 3.265 16.121 1.00 88.50 93 ARG A C 1
ATOM 687 O O . ARG A 1 93 ? -8.569 4.355 16.552 1.00 88.50 93 ARG A O 1
ATOM 694 N N . THR A 1 94 ? -8.103 2.276 15.849 1.00 90.44 94 THR A N 1
ATOM 695 C CA . THR A 1 94 ? -6.648 2.423 15.931 1.00 90.44 94 THR A CA 1
ATOM 696 C C . THR A 1 94 ? -6.034 2.738 14.568 1.00 90.44 94 THR A C 1
ATOM 698 O O . THR A 1 94 ? -6.661 2.573 13.518 1.00 90.44 94 THR A O 1
ATOM 701 N N . LYS A 1 95 ? -4.800 3.248 14.603 1.00 92.12 95 LYS A N 1
ATOM 702 C CA . LYS A 1 95 ? -3.975 3.513 13.421 1.00 92.12 95 LYS A CA 1
ATOM 703 C C . LYS A 1 95 ? -3.202 2.254 13.063 1.00 92.12 95 LYS A C 1
ATOM 705 O O . LYS A 1 95 ? -2.606 1.640 13.944 1.00 92.12 95 LYS A O 1
ATOM 710 N N . VAL A 1 96 ? -3.124 1.938 11.776 1.00 92.81 96 VAL A N 1
ATOM 711 C CA . VAL A 1 96 ? -2.278 0.853 11.271 1.00 92.81 96 VAL A CA 1
ATOM 712 C C . VAL A 1 96 ? -1.430 1.338 10.102 1.00 92.81 96 VAL A C 1
ATOM 714 O O . VAL A 1 96 ? -1.876 2.135 9.274 1.00 92.81 96 VAL A O 1
ATOM 717 N N . SER A 1 97 ? -0.192 0.851 10.055 1.00 94.31 97 SER A N 1
ATOM 718 C CA . SER A 1 97 ? 0.726 1.023 8.936 1.00 94.31 97 SER A CA 1
ATOM 719 C C . SER A 1 97 ? 1.155 -0.359 8.461 1.00 94.31 97 SER A C 1
ATOM 721 O O . SER A 1 97 ? 1.746 -1.119 9.228 1.00 94.31 97 SER A O 1
ATOM 723 N N . LEU A 1 98 ? 0.809 -0.706 7.224 1.00 94.12 98 LEU A N 1
ATOM 724 C CA . LEU A 1 98 ? 1.239 -1.948 6.587 1.00 94.12 98 LEU A CA 1
ATOM 725 C C . LEU A 1 98 ? 2.408 -1.637 5.667 1.00 94.12 98 LEU A C 1
ATOM 727 O O . LEU A 1 98 ? 2.331 -0.691 4.887 1.00 94.12 98 LEU A O 1
ATOM 731 N N . ARG A 1 99 ? 3.465 -2.441 5.731 1.00 95.00 99 ARG A N 1
ATOM 732 C CA . ARG A 1 99 ? 4.648 -2.304 4.881 1.00 95.00 99 ARG A CA 1
ATOM 733 C C . ARG A 1 99 ? 4.653 -3.387 3.816 1.00 95.00 99 ARG A C 1
ATOM 735 O O . ARG A 1 99 ? 4.324 -4.538 4.096 1.00 95.00 99 ARG A O 1
ATOM 742 N N . CYS A 1 100 ? 5.075 -3.026 2.616 1.00 94.44 100 CYS A N 1
ATOM 743 C CA . CYS A 1 100 ? 5.388 -3.961 1.557 1.00 94.44 100 CYS A CA 1
ATOM 744 C C . CYS A 1 100 ? 6.667 -3.537 0.856 1.00 94.44 100 CYS A C 1
ATOM 746 O O . CYS A 1 100 ? 6.793 -2.399 0.407 1.00 94.44 100 CYS A O 1
ATOM 748 N N . GLU A 1 101 ? 7.593 -4.480 0.758 1.00 93.88 101 GLU A N 1
ATOM 749 C CA . GLU A 1 101 ? 8.885 -4.281 0.121 1.00 93.88 101 GLU A CA 1
ATOM 750 C C . GLU A 1 101 ? 9.031 -5.271 -1.028 1.00 93.88 101 GLU A C 1
ATOM 752 O O . GLU A 1 101 ? 8.640 -6.436 -0.915 1.00 93.88 101 GLU A O 1
ATOM 757 N N . ALA A 1 102 ? 9.584 -4.811 -2.144 1.00 93.19 102 ALA A N 1
ATOM 758 C CA . ALA A 1 102 ? 9.806 -5.643 -3.312 1.00 93.19 102 ALA A CA 1
ATOM 759 C C . ALA A 1 102 ? 11.185 -5.374 -3.908 1.00 93.19 102 ALA A C 1
ATOM 761 O O . ALA A 1 102 ? 11.618 -4.229 -3.997 1.00 93.19 102 ALA A O 1
ATOM 762 N N . SER A 1 103 ? 11.848 -6.433 -4.363 1.00 91.81 103 SER A N 1
ATOM 763 C CA . SER A 1 103 ? 13.092 -6.359 -5.122 1.00 91.81 103 SER A CA 1
ATOM 764 C C . SER A 1 103 ? 12.807 -6.550 -6.608 1.00 91.81 103 SER A C 1
ATOM 766 O O . SER A 1 103 ? 11.913 -7.295 -6.991 1.00 91.81 103 SER A O 1
ATOM 768 N N . GLY A 1 104 ? 13.534 -5.858 -7.473 1.00 90.44 104 GLY A N 1
ATOM 769 C CA . GLY A 1 104 ? 13.310 -5.874 -8.917 1.00 90.44 104 GLY A CA 1
ATOM 770 C C . GLY A 1 104 ? 14.349 -5.003 -9.604 1.00 90.44 104 GLY A C 1
ATOM 771 O O . GLY A 1 104 ? 14.895 -4.107 -8.968 1.00 90.44 104 GLY A O 1
ATOM 772 N N . TYR A 1 105 ? 14.608 -5.231 -10.892 1.00 89.56 105 TYR A N 1
ATOM 773 C CA . TYR A 1 105 ? 15.373 -4.272 -11.689 1.00 89.56 105 TYR A CA 1
ATOM 774 C C . TYR A 1 105 ? 14.687 -4.005 -13.033 1.00 89.56 105 TYR A C 1
ATOM 776 O O . TYR A 1 105 ? 14.452 -4.963 -13.776 1.00 89.56 105 TYR A O 1
ATOM 784 N N . PRO A 1 106 ? 14.376 -2.741 -13.386 1.00 91.81 106 PRO A N 1
ATOM 785 C CA . PRO A 1 106 ? 14.525 -1.512 -12.584 1.00 91.81 106 PRO A CA 1
ATOM 786 C C . PRO A 1 106 ? 13.753 -1.539 -11.252 1.00 91.81 106 PRO A C 1
ATOM 788 O O . PRO A 1 106 ? 12.933 -2.438 -11.049 1.00 91.81 106 PRO A O 1
ATOM 791 N N . ASP A 1 107 ? 14.012 -0.582 -10.355 1.00 91.81 107 ASP A N 1
ATOM 792 C CA . ASP A 1 107 ? 13.386 -0.559 -9.025 1.00 91.81 107 ASP A CA 1
ATOM 793 C C . ASP A 1 107 ? 11.846 -0.582 -9.124 1.00 91.81 107 ASP A C 1
ATOM 795 O O . ASP A 1 107 ? 11.251 0.200 -9.883 1.00 91.81 107 ASP A O 1
ATOM 799 N N . PRO A 1 108 ? 11.168 -1.489 -8.399 1.00 93.44 108 PRO A N 1
ATOM 800 C CA . PRO A 1 108 ? 9.728 -1.641 -8.501 1.00 93.44 108 PRO A CA 1
ATOM 801 C C . PRO A 1 108 ? 8.973 -0.520 -7.795 1.00 93.44 108 PRO A C 1
ATOM 803 O O . PRO A 1 108 ? 9.284 -0.114 -6.681 1.00 93.44 108 PRO A O 1
ATOM 806 N N . LYS A 1 109 ? 7.886 -0.073 -8.423 1.00 94.69 109 LYS A N 1
ATOM 807 C CA . LYS A 1 109 ? 6.890 0.787 -7.785 1.00 94.69 109 LYS A CA 1
ATOM 808 C C . LYS A 1 109 ? 5.861 -0.078 -7.074 1.00 94.69 109 LYS A C 1
ATOM 810 O O . LYS A 1 109 ? 5.266 -0.962 -7.695 1.00 94.69 109 LYS A O 1
ATOM 815 N N . VAL A 1 110 ? 5.640 0.212 -5.796 1.00 95.19 110 VAL A N 1
ATOM 816 C CA . VAL A 1 110 ? 4.657 -0.473 -4.953 1.00 95.19 110 VAL A CA 1
ATOM 817 C C . VAL A 1 110 ? 3.357 0.324 -4.894 1.00 95.19 110 VAL A C 1
ATOM 819 O O . VAL A 1 110 ? 3.357 1.557 -4.840 1.00 95.19 110 VAL A O 1
ATOM 822 N N . SER A 1 111 ? 2.234 -0.386 -4.919 1.00 95.69 111 SER A N 1
ATOM 823 C CA . SER A 1 111 ? 0.915 0.182 -4.668 1.00 95.69 111 SER A CA 1
ATOM 824 C C . SER A 1 111 ? 0.001 -0.813 -3.969 1.00 95.69 111 SER A C 1
ATOM 826 O O . SER A 1 111 ? 0.179 -2.025 -4.078 1.00 95.69 111 SER A O 1
ATOM 828 N N . TRP A 1 112 ? -1.014 -0.287 -3.302 1.00 96.25 112 TRP A N 1
ATOM 829 C CA . TRP A 1 112 ? -1.962 -1.039 -2.500 1.00 96.25 112 TRP A CA 1
ATOM 830 C C . TRP A 1 112 ? -3.360 -0.965 -3.083 1.00 96.25 112 TRP A C 1
ATOM 832 O O . TRP A 1 112 ? -3.787 0.088 -3.566 1.00 96.25 112 TRP A O 1
ATOM 842 N N . ARG A 1 113 ? -4.086 -2.080 -3.028 1.00 95.38 113 ARG A N 1
ATOM 843 C CA . ARG A 1 113 ? -5.497 -2.177 -3.429 1.00 95.38 113 ARG A CA 1
ATOM 844 C C . ARG A 1 113 ? -6.229 -3.150 -2.520 1.00 95.38 113 ARG A C 1
ATOM 846 O O . ARG A 1 113 ? -5.602 -4.048 -1.977 1.00 95.38 113 ARG A O 1
ATOM 853 N N . ARG A 1 114 ? -7.547 -3.030 -2.392 1.00 94.81 114 ARG A N 1
ATOM 854 C CA . ARG A 1 114 ? -8.344 -4.112 -1.798 1.00 94.81 114 ARG A CA 1
ATOM 855 C C . ARG A 1 114 ? -8.594 -5.197 -2.834 1.00 94.81 114 ARG A C 1
ATOM 857 O O . ARG A 1 114 ? -8.797 -4.900 -4.012 1.00 94.81 114 ARG A O 1
ATOM 864 N N . GLU A 1 115 ? -8.590 -6.446 -2.388 1.00 92.25 115 GLU A N 1
ATOM 865 C CA . GLU A 1 115 ? -8.926 -7.601 -3.223 1.00 92.25 115 GLU A CA 1
ATOM 866 C C . GLU A 1 115 ? -10.407 -7.586 -3.631 1.00 92.25 115 GLU A C 1
ATOM 868 O O . GLU A 1 115 ? -10.740 -7.939 -4.758 1.00 92.25 115 GLU A O 1
ATOM 873 N N . ASP A 1 116 ? -11.286 -7.081 -2.757 1.00 92.38 116 ASP A N 1
ATOM 874 C CA . ASP A 1 116 ? -12.725 -6.932 -3.020 1.00 92.38 116 ASP A CA 1
ATOM 875 C C . ASP A 1 116 ? -13.067 -5.835 -4.052 1.00 92.38 116 ASP A C 1
ATOM 877 O O . ASP A 1 116 ? -14.234 -5.638 -4.387 1.00 92.38 116 ASP A O 1
ATOM 881 N N . GLY A 1 117 ? -12.062 -5.107 -4.550 1.00 91.75 117 GLY A N 1
ATOM 882 C CA . GLY A 1 117 ? -12.215 -4.045 -5.542 1.00 91.75 117 GLY A CA 1
ATOM 883 C C . GLY A 1 117 ? -12.790 -2.732 -5.006 1.00 91.75 117 GLY A C 1
ATOM 884 O O . GLY A 1 117 ? -12.933 -1.789 -5.787 1.00 91.75 117 GLY A O 1
ATOM 885 N N . LYS A 1 118 ? -13.096 -2.634 -3.706 1.00 94.81 118 LYS A N 1
ATOM 886 C CA . LYS A 1 118 ? -13.582 -1.398 -3.079 1.00 94.81 118 LYS A CA 1
ATOM 887 C C . LYS A 1 118 ? -12.438 -0.419 -2.825 1.00 94.81 118 LYS A C 1
ATOM 889 O O . LYS A 1 118 ? -11.255 -0.765 -2.857 1.00 94.81 118 LYS A O 1
ATOM 894 N N . GLU A 1 119 ? -12.799 0.827 -2.544 1.00 95.62 119 GLU A N 1
ATOM 895 C CA . GLU A 1 119 ? -11.831 1.836 -2.127 1.00 95.62 119 GLU A CA 1
ATOM 896 C C . GLU A 1 119 ? -11.308 1.561 -0.713 1.00 95.62 119 GLU A C 1
ATOM 898 O O . GLU A 1 119 ? -12.043 1.125 0.175 1.00 95.62 119 GLU A O 1
ATOM 903 N N . ILE A 1 120 ? -10.026 1.847 -0.496 1.00 95.38 120 ILE A N 1
ATOM 904 C CA . ILE A 1 120 ? -9.400 1.824 0.825 1.00 95.38 120 ILE A CA 1
ATOM 905 C C . ILE A 1 120 ? -9.762 3.115 1.551 1.00 95.38 120 ILE A C 1
ATOM 907 O O . ILE A 1 120 ? -9.480 4.193 1.031 1.00 95.38 120 ILE A O 1
ATOM 911 N N . THR A 1 121 ? -10.328 3.023 2.755 1.00 94.75 121 THR A N 1
ATOM 912 C CA . THR A 1 121 ? -10.469 4.174 3.654 1.00 94.75 121 THR A CA 1
ATOM 913 C C . THR A 1 121 ? -9.110 4.507 4.261 1.00 94.75 121 THR A C 1
ATOM 915 O O . THR A 1 121 ? -8.581 3.739 5.053 1.00 94.75 121 THR A O 1
ATOM 918 N N . LEU A 1 122 ? -8.538 5.658 3.918 1.00 95.06 122 LEU A N 1
ATOM 919 C CA . LEU A 1 122 ? -7.278 6.129 4.509 1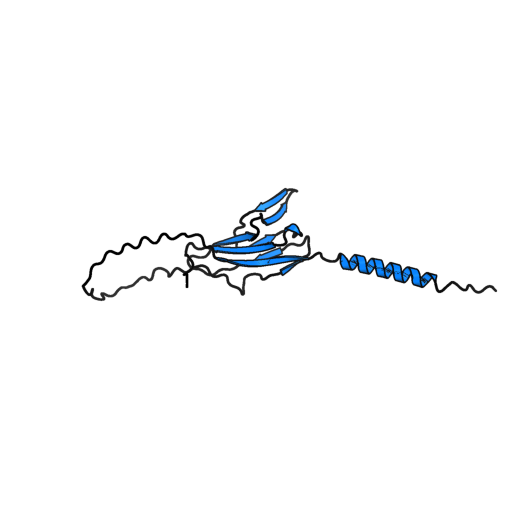.00 95.06 122 LEU A CA 1
ATOM 920 C C . LEU A 1 122 ? -7.504 6.846 5.842 1.00 95.06 122 LEU A C 1
ATOM 922 O O . LEU A 1 122 ? -6.613 6.901 6.689 1.00 95.06 122 LEU A O 1
ATOM 926 N N . GLY A 1 123 ? -8.696 7.413 6.025 1.00 92.25 123 GLY A N 1
ATOM 927 C CA . GLY A 1 123 ? -9.050 8.139 7.232 1.00 92.25 123 GLY A CA 1
ATOM 928 C C . GLY A 1 123 ? -10.162 9.152 7.038 1.00 92.25 123 GLY A C 1
ATOM 929 O O . GLY A 1 123 ? -10.668 9.349 5.931 1.00 92.25 123 GLY A O 1
ATOM 930 N N . ILE A 1 124 ? -10.507 9.834 8.127 1.00 89.44 124 ILE A N 1
ATOM 931 C CA . ILE A 1 124 ? -11.390 10.999 8.118 1.00 89.44 124 ILE A CA 1
ATOM 932 C C . ILE A 1 124 ? -10.558 12.220 8.514 1.00 89.44 124 ILE A C 1
ATOM 934 O O . ILE A 1 124 ? -10.031 12.278 9.623 1.00 89.44 124 ILE A O 1
ATOM 938 N N . PHE A 1 125 ? -10.446 13.203 7.620 1.00 87.31 125 PHE A N 1
ATOM 939 C CA . PHE A 1 125 ? -9.744 14.461 7.887 1.00 87.31 125 PHE A CA 1
ATOM 940 C C . PHE A 1 125 ? -10.701 15.630 7.635 1.00 87.31 125 PHE A C 1
ATOM 942 O O . PHE A 1 125 ? -11.362 15.690 6.600 1.00 87.31 125 PHE A O 1
ATOM 949 N N . GLY A 1 126 ? -10.845 16.533 8.610 1.00 88.06 126 GLY A N 1
ATOM 950 C CA . GLY A 1 126 ? -11.773 17.669 8.503 1.00 88.06 126 GLY A CA 1
ATOM 951 C C . GLY A 1 126 ? -13.236 17.266 8.256 1.00 88.06 126 GLY A C 1
ATOM 952 O O . GLY A 1 126 ? -13.943 17.953 7.527 1.00 88.06 126 GLY A O 1
ATOM 953 N N . GLY A 1 127 ? -13.673 16.116 8.786 1.00 88.19 127 GLY A N 1
ATOM 954 C CA . GLY A 1 127 ? -15.030 15.584 8.591 1.00 88.19 127 GLY A CA 1
ATOM 955 C C . GLY A 1 127 ? -15.277 14.910 7.236 1.00 88.19 127 GLY A C 1
ATOM 956 O O . GLY A 1 127 ? -16.374 14.414 6.995 1.00 88.19 127 GLY A O 1
ATOM 957 N N . ARG A 1 128 ? -14.274 14.848 6.352 1.00 90.75 128 ARG A N 1
ATOM 958 C CA . ARG A 1 128 ? -14.374 14.178 5.049 1.00 90.75 128 ARG A CA 1
ATOM 959 C C . ARG A 1 128 ? -13.663 12.836 5.089 1.00 90.75 128 ARG A C 1
ATOM 961 O O . ARG A 1 128 ? -12.544 12.745 5.588 1.00 90.75 128 ARG A O 1
ATOM 968 N N . LYS A 1 129 ? -14.306 11.805 4.540 1.00 90.75 129 LYS A N 1
ATOM 969 C CA . LYS A 1 129 ? -13.701 10.485 4.348 1.00 90.75 129 LYS A CA 1
ATOM 970 C C . LYS A 1 129 ? -12.755 10.542 3.146 1.00 90.75 129 LYS A C 1
ATOM 972 O O . LYS A 1 129 ? -13.162 10.975 2.071 1.00 90.75 129 LYS A O 1
ATOM 977 N N . TYR A 1 130 ? -11.512 10.119 3.337 1.00 94.50 130 TYR A N 1
ATOM 978 C CA . TYR A 1 130 ? -10.512 10.011 2.279 1.00 94.50 130 TYR A CA 1
ATOM 979 C C . TYR A 1 130 ? -10.401 8.554 1.869 1.00 94.50 130 TYR A C 1
ATOM 981 O O . TYR A 1 130 ? -10.086 7.692 2.693 1.00 94.50 130 TYR A O 1
ATOM 989 N N . THR A 1 131 ? -10.682 8.289 0.600 1.00 95.38 131 THR A N 1
ATOM 990 C CA . THR A 1 131 ? -10.709 6.946 0.033 1.00 95.38 131 THR A CA 1
ATOM 991 C C . THR A 1 131 ? -9.943 6.896 -1.285 1.00 95.38 131 THR A C 1
ATOM 993 O O . THR A 1 131 ? -9.810 7.909 -1.973 1.00 95.38 131 THR A O 1
ATOM 996 N N . ALA A 1 132 ? -9.390 5.729 -1.626 1.00 95.94 132 ALA A N 1
ATOM 997 C CA . ALA A 1 132 ? -8.695 5.525 -2.898 1.00 95.94 132 ALA A CA 1
ATOM 998 C C . ALA A 1 132 ? -8.776 4.069 -3.382 1.00 95.94 132 ALA A C 1
ATOM 1000 O O . ALA A 1 132 ? -8.614 3.133 -2.600 1.00 95.94 132 ALA A O 1
ATOM 1001 N N . LEU A 1 133 ? -8.958 3.866 -4.693 1.00 95.69 133 LEU A N 1
ATOM 1002 C CA . LEU A 1 133 ? -8.896 2.537 -5.333 1.00 95.69 133 LEU A CA 1
ATOM 1003 C C . LEU A 1 133 ? -7.471 1.974 -5.440 1.00 95.69 133 LEU A C 1
ATOM 1005 O O . LEU A 1 133 ? -7.288 0.763 -5.592 1.00 95.69 133 LEU A O 1
ATOM 1009 N N . ASN A 1 134 ? -6.471 2.855 -5.448 1.00 95.50 134 ASN A N 1
ATOM 1010 C CA . ASN A 1 134 ? -5.057 2.517 -5.506 1.00 95.50 134 ASN A CA 1
ATOM 1011 C C . ASN A 1 134 ? -4.270 3.527 -4.668 1.00 95.50 134 ASN A C 1
ATOM 1013 O O . ASN A 1 134 ? -4.416 4.732 -4.869 1.00 95.50 134 ASN A O 1
ATOM 1017 N N . VAL A 1 135 ? -3.457 3.030 -3.740 1.00 96.94 135 VAL A N 1
ATOM 1018 C CA . VAL A 1 135 ? -2.634 3.862 -2.855 1.00 96.94 135 VAL A CA 1
ATOM 1019 C C . VAL A 1 135 ? -1.164 3.580 -3.172 1.00 96.94 135 VAL A C 1
ATOM 1021 O O . VAL A 1 135 ? -0.714 2.459 -2.936 1.00 96.94 135 VAL A O 1
ATOM 1024 N N . PRO A 1 136 ? -0.415 4.530 -3.754 1.00 96.06 136 PRO A N 1
ATOM 1025 C CA . PRO A 1 136 ? 0.992 4.323 -4.079 1.00 96.06 136 PRO A CA 1
ATOM 1026 C C . PRO A 1 136 ? 1.876 4.393 -2.829 1.00 96.06 136 PRO A C 1
ATOM 1028 O O . PRO A 1 136 ? 1.592 5.150 -1.902 1.00 96.06 136 PRO A O 1
ATOM 1031 N N . GLY A 1 137 ? 2.986 3.656 -2.852 1.00 95.75 137 GLY A N 1
ATOM 1032 C CA . GLY A 1 137 ? 4.008 3.668 -1.806 1.00 95.75 137 GLY A CA 1
ATOM 1033 C C . GLY A 1 137 ? 4.169 2.326 -1.098 1.00 95.75 137 GLY A C 1
ATOM 1034 O O . GLY A 1 137 ? 3.289 1.469 -1.128 1.00 95.75 137 GLY A O 1
ATOM 1035 N N . GLU A 1 138 ? 5.318 2.152 -0.448 1.00 95.00 138 GLU A N 1
ATOM 1036 C CA . GLU A 1 138 ? 5.648 0.946 0.327 1.00 95.00 138 GLU A CA 1
ATOM 1037 C C . GLU A 1 138 ? 4.771 0.790 1.571 1.00 95.00 138 GLU A C 1
ATOM 1039 O O . GLU A 1 138 ? 4.506 -0.328 2.005 1.00 95.00 138 GLU A O 1
ATOM 1044 N N . TYR A 1 139 ? 4.287 1.906 2.123 1.00 96.06 139 TYR A N 1
ATOM 1045 C CA . TYR A 1 139 ? 3.468 1.927 3.328 1.00 96.06 139 TYR A CA 1
ATOM 1046 C C . TYR A 1 139 ? 2.017 2.277 3.014 1.00 96.06 139 TYR A C 1
ATOM 1048 O O . TYR A 1 139 ? 1.733 3.335 2.44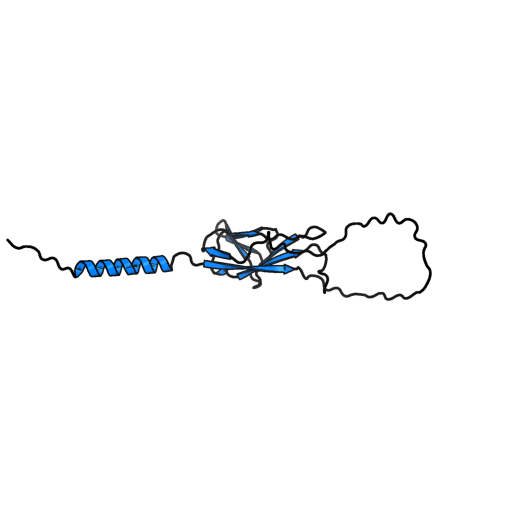8 1.00 96.06 139 TYR A O 1
ATOM 1056 N N . LEU A 1 140 ? 1.092 1.431 3.462 1.00 96.00 140 LEU A N 1
ATOM 1057 C CA . LEU A 1 140 ? -0.326 1.758 3.540 1.00 96.00 140 LEU A CA 1
ATOM 1058 C C . LEU A 1 140 ? -0.663 2.214 4.956 1.00 96.00 140 LEU A C 1
ATOM 1060 O O . LEU A 1 140 ? -0.637 1.423 5.895 1.00 96.00 140 LEU A O 1
ATOM 1064 N N . ASN A 1 141 ? -1.017 3.489 5.089 1.00 95.75 141 ASN A N 1
ATOM 1065 C CA . ASN A 1 141 ? -1.396 4.090 6.362 1.00 95.75 141 ASN A CA 1
ATOM 1066 C C . ASN A 1 141 ? -2.913 4.281 6.424 1.00 95.75 141 ASN A C 1
ATOM 1068 O O . ASN A 1 141 ? -3.470 5.062 5.654 1.00 95.75 141 ASN A O 1
ATOM 1072 N N . ILE A 1 142 ? -3.561 3.598 7.365 1.00 94.44 142 ILE A N 1
ATOM 1073 C CA . ILE A 1 142 ? -4.986 3.756 7.667 1.00 94.44 142 ILE A CA 1
ATOM 1074 C C . ILE A 1 142 ? -5.082 4.415 9.040 1.00 94.44 142 ILE A C 1
ATOM 1076 O O . ILE A 1 142 ? -4.584 3.888 10.038 1.00 94.44 142 ILE A O 1
ATOM 1080 N N . SER A 1 143 ? -5.681 5.605 9.095 1.00 93.69 143 SER A N 1
ATOM 1081 C CA . SER A 1 143 ? -5.673 6.411 10.316 1.00 93.69 143 SER A CA 1
ATOM 1082 C C . SER A 1 143 ? -6.657 5.921 11.377 1.00 93.69 143 SER A C 1
ATOM 1084 O O . SER A 1 143 ? -6.441 6.167 12.563 1.00 93.69 143 SER A O 1
ATOM 1086 N N . GLN A 1 144 ? -7.731 5.252 10.963 1.00 90.88 144 GLN A N 1
ATOM 1087 C CA . GLN A 1 144 ? -8.734 4.661 11.842 1.00 90.88 144 GLN A CA 1
ATOM 1088 C C . GLN A 1 144 ? -9.315 3.432 11.155 1.00 90.88 144 GLN A C 1
ATOM 1090 O O . GLN A 1 144 ? -9.955 3.565 10.117 1.00 90.88 144 GLN A O 1
ATOM 1095 N N . VAL A 1 145 ? -9.075 2.257 11.734 1.00 90.44 145 VAL A N 1
ATOM 1096 C CA . VAL A 1 145 ? -9.614 0.990 11.229 1.00 90.44 145 VAL A CA 1
ATOM 1097 C C . VAL A 1 145 ? -11.036 0.783 11.741 1.00 90.44 145 VAL A C 1
ATOM 1099 O O . VAL A 1 145 ? -11.283 0.871 12.944 1.00 90.44 145 VAL A O 1
ATOM 1102 N N . TYR A 1 146 ? -11.962 0.462 10.845 1.00 89.62 146 TYR A N 1
ATOM 1103 C CA . TYR A 1 146 ? -13.324 0.049 11.179 1.00 89.62 146 TYR A CA 1
ATOM 1104 C C . TYR A 1 146 ? -13.637 -1.353 10.644 1.00 89.62 146 TYR A C 1
ATOM 1106 O O . TYR A 1 146 ? -12.855 -1.946 9.900 1.00 89.62 146 TYR A O 1
ATOM 1114 N N . ARG A 1 147 ? -14.806 -1.901 10.993 1.00 86.94 147 ARG A N 1
ATOM 1115 C CA . ARG A 1 147 ? -15.246 -3.217 10.492 1.00 86.94 147 ARG A CA 1
ATOM 1116 C C . ARG A 1 147 ? -15.359 -3.259 8.977 1.00 86.94 147 ARG A C 1
ATOM 1118 O O . ARG A 1 147 ? -15.123 -4.293 8.368 1.00 86.94 147 ARG A O 1
ATOM 1125 N N . GLU A 1 148 ? -15.682 -2.136 8.349 1.00 87.81 148 GLU A N 1
ATOM 1126 C CA . GLU A 1 148 ? -15.785 -2.045 6.893 1.00 87.81 148 GLU A CA 1
ATOM 1127 C C . GLU A 1 148 ? -14.406 -2.135 6.209 1.00 87.81 148 GLU A C 1
ATOM 1129 O O . GLU A 1 148 ? -14.305 -2.422 5.009 1.00 87.81 148 GLU A O 1
ATOM 1134 N N . ASP A 1 149 ? -13.330 -1.933 6.974 1.00 89.56 149 ASP A N 1
ATOM 1135 C CA . ASP A 1 149 ? -11.950 -2.080 6.520 1.00 89.56 149 ASP A CA 1
ATOM 1136 C C . ASP A 1 149 ? -11.452 -3.530 6.595 1.00 89.56 149 ASP A C 1
ATOM 1138 O O . ASP A 1 149 ? -10.365 -3.821 6.091 1.00 89.56 149 ASP A O 1
ATOM 1142 N N . MET A 1 150 ? -12.259 -4.450 7.143 1.00 90.12 150 MET A N 1
ATOM 1143 C CA . MET A 1 150 ? -11.988 -5.887 7.127 1.00 90.12 150 MET A CA 1
ATOM 1144 C C . MET A 1 150 ? -11.997 -6.411 5.694 1.00 90.12 150 MET A C 1
ATOM 1146 O O . MET A 1 150 ? -13.050 -6.580 5.074 1.00 90.12 150 MET A O 1
ATOM 1150 N N . ALA A 1 151 ? -10.808 -6.668 5.165 1.00 89.81 151 ALA A N 1
ATOM 1151 C CA . ALA A 1 151 ? -10.616 -7.182 3.822 1.00 89.81 151 ALA A CA 1
ATOM 1152 C C . ALA A 1 151 ? -9.219 -7.771 3.654 1.00 89.81 151 ALA A C 1
ATOM 1154 O O . ALA A 1 151 ? -8.328 -7.600 4.491 1.00 89.81 151 ALA A O 1
ATOM 1155 N N . ALA A 1 152 ? -9.038 -8.440 2.520 1.00 91.94 152 ALA A N 1
ATOM 1156 C CA . ALA A 1 152 ? -7.720 -8.713 1.992 1.00 91.94 152 ALA A CA 1
ATOM 1157 C C . ALA A 1 152 ? -7.201 -7.498 1.211 1.00 91.94 152 ALA A C 1
ATOM 1159 O O . ALA A 1 152 ? -7.883 -6.948 0.340 1.00 91.94 152 ALA A O 1
ATOM 1160 N N . TYR A 1 153 ? -5.978 -7.094 1.526 1.00 93.38 153 TYR A N 1
ATOM 1161 C CA . TYR A 1 153 ? -5.246 -6.029 0.861 1.00 93.38 153 TYR A CA 1
ATOM 1162 C C . TYR A 1 153 ? -4.170 -6.659 -0.016 1.00 93.38 153 TYR A C 1
ATOM 1164 O O . TYR A 1 153 ? -3.454 -7.565 0.400 1.00 93.38 153 TYR A O 1
ATOM 1172 N N . LEU A 1 154 ? -4.079 -6.185 -1.250 1.00 93.00 154 LEU A N 1
ATOM 1173 C CA . LEU A 1 154 ? -3.085 -6.569 -2.234 1.00 93.00 154 LEU A CA 1
ATOM 1174 C C . LEU A 1 154 ? -1.971 -5.534 -2.229 1.00 93.00 154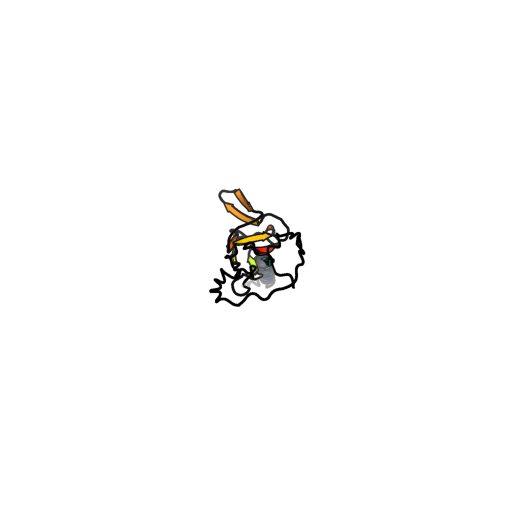 LEU A C 1
ATOM 1176 O O . LEU A 1 154 ? -2.208 -4.378 -2.591 1.00 93.00 154 LEU A O 1
ATOM 1180 N N . CYS A 1 155 ? -0.762 -5.968 -1.890 1.00 93.25 155 CYS A N 1
ATOM 1181 C CA . CYS A 1 155 ? 0.429 -5.237 -2.293 1.00 93.25 155 CYS A CA 1
ATOM 1182 C C . CYS A 1 155 ? 0.802 -5.635 -3.722 1.00 93.25 155 CYS A C 1
ATOM 1184 O O . CYS A 1 155 ? 0.909 -6.822 -4.024 1.00 93.25 155 CYS A O 1
ATOM 1186 N N . ILE A 1 156 ? 0.997 -4.644 -4.589 1.00 93.19 156 ILE A N 1
ATOM 1187 C CA . ILE A 1 156 ? 1.295 -4.822 -6.006 1.00 93.19 156 ILE A CA 1
ATOM 1188 C C . ILE A 1 156 ? 2.601 -4.105 -6.327 1.00 93.19 156 ILE A C 1
ATOM 1190 O O . ILE A 1 156 ? 2.658 -2.876 -6.276 1.00 93.19 156 ILE A O 1
ATOM 1194 N N . ALA A 1 157 ? 3.616 -4.872 -6.718 1.00 93.50 157 ALA A N 1
ATOM 1195 C CA . ALA A 1 157 ? 4.898 -4.359 -7.187 1.00 93.50 157 ALA A CA 1
ATOM 1196 C C . ALA A 1 157 ? 4.995 -4.426 -8.721 1.00 93.50 157 ALA A C 1
ATOM 1198 O O . ALA A 1 157 ? 4.598 -5.416 -9.343 1.00 93.50 157 ALA A O 1
ATOM 1199 N N . SER A 1 158 ? 5.511 -3.363 -9.345 1.00 92.19 158 SER A N 1
ATOM 1200 C CA . SER A 1 158 ? 5.640 -3.259 -10.803 1.00 92.19 158 SER A CA 1
ATOM 1201 C C . SER A 1 158 ? 6.861 -2.437 -11.209 1.00 92.19 158 SER A C 1
ATOM 1203 O O . SER A 1 158 ? 6.971 -1.273 -10.832 1.00 92.19 158 SER A O 1
ATOM 1205 N N . ASN A 1 159 ? 7.725 -2.996 -12.055 1.00 91.25 159 ASN A N 1
ATOM 1206 C CA . ASN A 1 159 ? 8.845 -2.285 -12.689 1.00 91.25 159 ASN A CA 1
ATOM 1207 C C . ASN A 1 159 ? 8.797 -2.315 -14.230 1.00 91.25 159 ASN A C 1
ATOM 1209 O O . ASN A 1 159 ? 9.775 -1.982 -14.890 1.00 91.25 159 ASN A O 1
ATOM 1213 N N . GLY A 1 160 ? 7.668 -2.734 -14.813 1.00 87.25 160 GLY A N 1
ATOM 1214 C CA . GLY A 1 160 ? 7.511 -2.866 -16.266 1.00 87.25 160 GLY A CA 1
ATOM 1215 C C . GLY A 1 160 ? 8.105 -4.148 -16.859 1.00 87.25 160 GLY A C 1
ATOM 1216 O O . GLY A 1 160 ? 7.916 -4.398 -18.046 1.00 87.25 160 GLY A O 1
ATOM 1217 N N . VAL A 1 161 ? 8.763 -4.985 -16.052 1.00 85.00 161 VAL A N 1
ATOM 1218 C CA . VAL A 1 161 ? 9.228 -6.314 -16.456 1.00 85.00 161 VAL A CA 1
ATOM 1219 C C . VAL A 1 161 ? 8.146 -7.337 -16.119 1.00 85.00 161 VAL A C 1
ATOM 1221 O O . VAL A 1 161 ? 7.708 -7.440 -14.971 1.00 85.00 161 VAL A O 1
ATOM 1224 N N . ALA A 1 162 ? 7.697 -8.087 -17.125 1.00 79.00 162 ALA A N 1
ATOM 1225 C CA . ALA A 1 162 ? 6.719 -9.152 -16.930 1.00 79.00 162 ALA A CA 1
ATOM 1226 C C . ALA A 1 162 ? 7.336 -10.310 -16.123 1.00 79.00 162 ALA A C 1
ATOM 1228 O O . ALA A 1 162 ? 8.514 -10.620 -16.323 1.00 79.00 162 ALA A O 1
ATOM 1229 N N . PRO A 1 163 ? 6.567 -10.972 -15.241 1.00 76.88 163 PRO A N 1
ATOM 1230 C CA . PRO A 1 163 ? 7.035 -12.193 -14.606 1.00 76.88 163 PRO A CA 1
ATOM 1231 C C . PRO A 1 163 ? 7.279 -13.261 -15.674 1.00 76.88 163 PRO A C 1
ATOM 1233 O O . PRO A 1 163 ? 6.458 -13.464 -16.571 1.00 76.88 163 PRO A O 1
ATOM 1236 N N . SER A 1 164 ? 8.415 -13.943 -15.586 1.00 68.44 164 SER A N 1
ATOM 1237 C CA . SER A 1 164 ? 8.686 -15.134 -16.386 1.00 68.44 164 SER A CA 1
ATOM 1238 C C . SER A 1 164 ? 7.712 -16.241 -15.976 1.00 68.44 164 SER A C 1
ATOM 1240 O O . SER A 1 164 ? 7.791 -16.740 -14.856 1.00 68.44 164 SER A O 1
ATOM 1242 N N . MET A 1 165 ? 6.777 -16.589 -16.866 1.00 56.03 165 MET A N 1
ATOM 1243 C CA . MET A 1 165 ? 5.941 -17.788 -16.730 1.00 56.03 165 MET A CA 1
ATOM 1244 C C . MET A 1 165 ? 6.861 -19.021 -16.727 1.00 56.03 165 MET A C 1
ATOM 1246 O O . MET A 1 165 ? 7.680 -19.153 -17.637 1.00 56.03 165 MET A O 1
ATOM 1250 N N . SER A 1 166 ? 6.757 -19.872 -15.703 1.00 46.31 166 SER A N 1
ATOM 1251 C CA . SER A 1 166 ? 7.457 -21.163 -15.609 1.00 46.31 166 SER A CA 1
ATOM 1252 C C . SER A 1 166 ? 6.643 -22.283 -16.233 1.00 46.31 166 SER A C 1
ATOM 1254 O O . SER A 1 166 ? 5.428 -22.311 -15.925 1.00 46.31 166 SER A O 1
#

Secondary structure (DSSP, 8-state):
-------TTHHHHHHHHHHHHHHHHHHTS--EEEEEEEEEE------------------PPP------------EEEEE-TTTS---EEEETT--EEEE--EEEESPPEEEEEETTSPPEEEEEETTEEEEES-EESSEEEESS--GGG-EEEEEEEE-SPPP---

Organism: NCBI:txid1538125

Foldseek 3Di:
DDDDPDDPVVVVVVVVVVVVVVVVVVVPPFPKFKEAEDEDEPQPDDDPDPPPPDDDDDDDDDPDPPPPPPPDDWAGKDKDPVFFDHIDIHGFFAKDKTFIDIDTPVHKWKKKAFPVQDWAFQEADPNDTDTGRIGTDRIRIRNGDDNVNRGYMYIYIGDPDHHDDD

Sequence (166 aa):
MPGQHLSAEEENGQRAQKGANVEMQRSALAMRAPIMLRRGLSLRGRQTALAVANGRSSSAFSLSNASQCQVGRSFSPTILDTSTSSDTVIEERTKVSLRCEASGYPDPKVSWRREDGKEITLGIFGGRKYTALNVPGEYLNISQVYREDMAAYLCIASNGVAPSMS

pLDDT: mean 75.4, std 18.95, range [39.41, 96.94]